Protein AF-A0A920SYR0-F1 (afdb_monomer_lite)

Radius of gyration: 12.25 Å; chains: 1; bounding box: 23×36×31 Å

Secondary structure (DSSP, 8-state):
-HHHHHHHHHHHT-TTSHHHHHHHHHHHHHHTT---HHHHHHHHHHHTTS----HHHHHHHHHHHTS--S-HHHHHHHHHHHHHTSHHHHH-

Sequence (92 aa):
MVQRVNFASEIMGDLDRPGIRKIVDQVKEESGTDDSPETLIDACLTHLGWLDVSDETRSELVKFASRNSSDRDQQVSSLLQLIVSTREYQLI

Foldseek 3Di:
DVVQLVVQLVVLQDCVDPVNVVLLVQLDVQCPPVLQLLSSLCSLCVSLPVQDDDPVLSVVLSVLSPPDDPDSSNSSSVSNSSVCNDPSVVVD

Structure (mmCIF, N/CA/C/O backbone):
data_AF-A0A920SYR0-F1
#
_entry.id   AF-A0A920SYR0-F1
#
loop_
_atom_site.group_PDB
_atom_site.id
_atom_site.type_symbol
_atom_site.label_atom_id
_atom_site.label_alt_id
_atom_site.label_comp_id
_atom_site.label_asym_id
_atom_site.label_entity_id
_atom_site.label_seq_id
_atom_site.pdbx_PDB_ins_code
_atom_site.Cartn_x
_atom_site.Cartn_y
_atom_site.Cartn_z
_atom_site.occupancy
_atom_site.B_iso_or_equiv
_atom_site.auth_seq_id
_atom_site.auth_comp_id
_atom_site.auth_asym_id
_atom_site.auth_atom_id
_atom_site.pdbx_PDB_model_num
ATOM 1 N N . MET A 1 1 ? -1.228 19.873 -5.795 1.00 58.62 1 MET A N 1
ATOM 2 C CA . MET A 1 1 ? -1.227 18.583 -5.064 1.00 58.62 1 MET A CA 1
ATOM 3 C C . MET A 1 1 ? -2.036 17.513 -5.793 1.00 58.62 1 MET A C 1
ATOM 5 O O . MET A 1 1 ? -1.514 16.426 -5.971 1.00 58.62 1 MET A O 1
ATOM 9 N N . VAL A 1 2 ? -3.232 17.825 -6.315 1.00 63.34 2 VAL A N 1
ATOM 10 C CA . VAL A 1 2 ? -4.105 16.846 -7.005 1.00 63.34 2 VAL A CA 1
ATOM 11 C C . VAL A 1 2 ? -3.439 16.139 -8.201 1.00 63.34 2 VAL A C 1
ATOM 13 O O . VAL A 1 2 ? -3.556 14.929 -8.327 1.00 63.34 2 VAL A O 1
ATOM 16 N N . GLN A 1 3 ? -2.664 16.843 -9.038 1.00 62.31 3 GLN A N 1
ATOM 17 C CA . GLN A 1 3 ? -1.974 16.204 -10.175 1.00 62.31 3 GLN A CA 1
ATOM 18 C C . GLN A 1 3 ? -0.929 15.150 -9.766 1.00 62.31 3 GLN A C 1
ATOM 20 O O . GLN A 1 3 ? -0.748 14.183 -10.498 1.00 62.31 3 GLN A O 1
ATOM 25 N N . ARG A 1 4 ? -0.257 15.307 -8.614 1.00 64.88 4 ARG A N 1
ATOM 26 C CA . ARG A 1 4 ? 0.732 14.324 -8.126 1.00 64.88 4 ARG A CA 1
ATOM 27 C C . ARG A 1 4 ? 0.049 13.054 -7.623 1.00 64.88 4 ARG A C 1
ATOM 29 O O . ARG A 1 4 ? 0.528 11.964 -7.906 1.00 64.88 4 ARG A O 1
ATOM 36 N N . VAL A 1 5 ? -1.081 13.213 -6.937 1.00 68.94 5 VAL A N 1
ATOM 37 C CA . VAL A 1 5 ? -1.912 12.105 -6.448 1.00 68.94 5 VAL A CA 1
ATOM 38 C C . VAL A 1 5 ? -2.502 11.317 -7.617 1.00 68.94 5 VAL A C 1
ATOM 40 O O . VAL A 1 5 ? -2.358 10.101 -7.665 1.00 68.94 5 VAL A O 1
ATOM 43 N N . ASN A 1 6 ? -3.081 12.009 -8.603 1.00 67.81 6 ASN A N 1
ATOM 44 C CA . ASN A 1 6 ? -3.657 11.356 -9.779 1.00 67.81 6 ASN A CA 1
ATOM 45 C C . ASN A 1 6 ? -2.593 10.613 -10.591 1.00 67.81 6 ASN A C 1
ATOM 47 O O . ASN A 1 6 ? -2.829 9.480 -10.981 1.00 67.81 6 ASN A O 1
ATOM 51 N N . PHE A 1 7 ? -1.412 11.211 -10.786 1.00 72.38 7 PHE A N 1
ATOM 52 C CA . PHE A 1 7 ? -0.310 10.541 -11.474 1.00 72.38 7 PHE A CA 1
ATOM 53 C C . PHE A 1 7 ? 0.165 9.300 -10.712 1.00 72.38 7 PHE A C 1
ATOM 55 O O . PHE A 1 7 ? 0.245 8.226 -11.293 1.00 72.38 7 PHE A O 1
ATOM 62 N N . ALA A 1 8 ? 0.447 9.415 -9.411 1.00 72.38 8 ALA A N 1
ATOM 63 C CA . ALA A 1 8 ? 0.914 8.278 -8.621 1.00 72.38 8 ALA A CA 1
ATOM 64 C C . ALA A 1 8 ? -0.121 7.143 -8.593 1.00 72.38 8 ALA A C 1
ATOM 66 O O . ALA A 1 8 ? 0.239 5.987 -8.782 1.00 72.38 8 ALA A O 1
ATOM 67 N N . SER A 1 9 ? -1.404 7.474 -8.436 1.00 75.38 9 SER A N 1
ATOM 68 C CA . SER A 1 9 ? -2.485 6.491 -8.476 1.00 75.38 9 SER A CA 1
ATOM 69 C C . SER A 1 9 ? -2.627 5.850 -9.865 1.00 75.38 9 SER A C 1
ATOM 71 O O . SER A 1 9 ? -2.680 4.630 -9.981 1.00 75.38 9 SER A O 1
ATOM 73 N N . GLU A 1 10 ?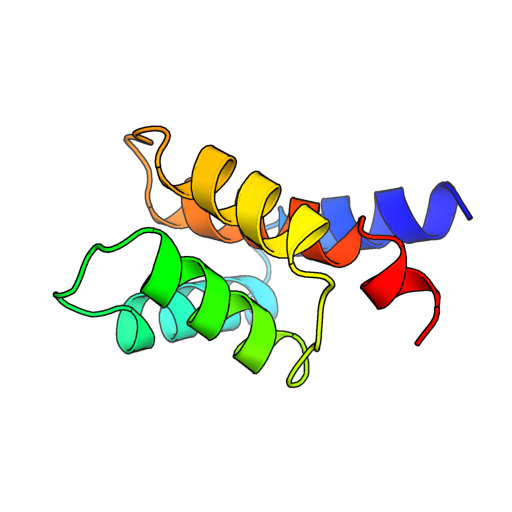 -2.587 6.625 -10.950 1.00 80.75 10 GLU A N 1
ATOM 74 C CA . GLU A 1 10 ? -2.666 6.086 -12.316 1.00 80.75 10 GLU A CA 1
ATOM 75 C C . GLU A 1 10 ? -1.504 5.131 -12.626 1.00 80.75 10 GLU A C 1
ATOM 77 O O . GLU A 1 10 ? -1.728 4.039 -13.139 1.00 80.75 10 GLU A O 1
ATOM 82 N N . ILE A 1 11 ? -0.275 5.489 -12.235 1.00 80.12 11 ILE A N 1
ATOM 83 C CA . ILE A 1 11 ? 0.895 4.625 -12.428 1.00 80.12 11 ILE A CA 1
ATOM 84 C C . ILE A 1 11 ? 0.801 3.347 -11.587 1.00 80.12 11 ILE A C 1
ATOM 86 O O . ILE A 1 11 ? 1.091 2.273 -12.102 1.00 80.12 11 ILE A O 1
ATOM 90 N N . MET A 1 12 ? 0.407 3.440 -10.313 1.00 82.56 12 MET A N 1
ATOM 91 C CA . MET A 1 12 ? 0.334 2.276 -9.415 1.00 82.56 12 MET A CA 1
ATOM 92 C C . MET A 1 12 ? -0.800 1.304 -9.776 1.00 82.56 12 MET A C 1
ATOM 94 O O . MET A 1 12 ? -0.741 0.136 -9.402 1.00 82.56 12 MET A O 1
ATOM 98 N N . GLY A 1 13 ? -1.812 1.766 -10.516 1.00 80.75 13 GLY A N 1
ATOM 99 C CA . GLY A 1 13 ? -2.886 0.920 -11.045 1.00 80.75 13 GLY A CA 1
ATOM 100 C C . GLY A 1 13 ? -2.548 0.191 -12.346 1.00 80.75 13 GLY A C 1
ATOM 101 O O . GLY A 1 13 ? -3.290 -0.702 -12.748 1.00 80.75 13 GLY A O 1
ATOM 102 N N . ASP A 1 14 ? -1.458 0.566 -13.017 1.00 86.31 14 ASP A N 1
ATOM 103 C CA . ASP A 1 14 ? -1.089 0.052 -14.337 1.00 86.31 14 ASP A CA 1
ATOM 104 C C . ASP A 1 14 ? -0.235 -1.225 -14.220 1.00 86.31 14 ASP A C 1
ATOM 106 O O . ASP A 1 14 ? 0.998 -1.193 -14.154 1.00 86.31 14 ASP A O 1
ATOM 110 N N . LEU A 1 15 ? -0.920 -2.373 -14.189 1.00 86.19 15 LEU A N 1
ATOM 111 C CA . LEU A 1 15 ? -0.322 -3.711 -14.085 1.00 86.19 15 LEU A CA 1
ATOM 112 C C . LEU A 1 15 ? 0.405 -4.183 -15.361 1.00 86.19 15 LEU A C 1
ATOM 114 O O . LEU A 1 15 ? 1.074 -5.224 -15.320 1.00 86.19 15 LEU A O 1
ATOM 118 N N . ASP A 1 16 ? 0.296 -3.450 -16.475 1.00 89.19 16 ASP A N 1
ATOM 119 C CA . ASP A 1 16 ? 1.055 -3.721 -17.705 1.00 89.19 16 ASP A CA 1
ATOM 120 C C . ASP A 1 16 ? 2.496 -3.199 -17.604 1.00 89.19 16 ASP A C 1
ATOM 122 O O . ASP A 1 16 ? 3.379 -3.577 -18.383 1.00 89.19 16 ASP A O 1
ATOM 126 N N . ARG A 1 17 ? 2.786 -2.364 -16.598 1.00 89.12 17 ARG A N 1
ATOM 127 C CA . ARG A 1 17 ? 4.144 -1.895 -16.328 1.00 89.12 17 ARG A CA 1
ATOM 128 C C . ARG A 1 17 ? 4.947 -2.976 -15.610 1.00 89.12 17 ARG A C 1
ATOM 130 O O . ARG A 1 17 ? 4.598 -3.352 -14.490 1.00 89.12 17 ARG A O 1
ATOM 137 N N . PRO A 1 18 ? 6.109 -3.392 -16.148 1.00 89.06 18 PRO A N 1
ATOM 138 C CA . PRO A 1 18 ? 6.897 -4.474 -15.558 1.00 89.06 18 PRO A CA 1
ATOM 139 C C . PRO A 1 18 ? 7.389 -4.148 -14.141 1.00 89.06 18 PRO A C 1
ATOM 141 O O . PRO A 1 18 ? 7.516 -5.044 -13.313 1.00 89.06 18 PRO A O 1
ATOM 144 N N . GLY A 1 19 ? 7.637 -2.868 -13.839 1.00 87.81 19 GLY A N 1
ATOM 145 C CA . GLY A 1 19 ? 8.011 -2.432 -12.491 1.00 87.81 19 GLY A CA 1
ATOM 146 C C . GLY A 1 19 ? 6.870 -2.557 -11.480 1.00 87.81 19 GLY A C 1
ATOM 147 O O . GLY A 1 19 ? 7.099 -3.018 -10.368 1.00 87.81 19 GLY A O 1
ATOM 148 N N . ILE A 1 20 ? 5.645 -2.202 -11.877 1.00 88.94 20 ILE A N 1
ATOM 149 C CA . ILE A 1 20 ? 4.461 -2.284 -11.011 1.00 88.94 20 ILE A CA 1
ATOM 150 C C . ILE A 1 20 ? 4.068 -3.738 -10.798 1.00 88.94 20 ILE A C 1
ATOM 152 O O . ILE A 1 20 ? 3.883 -4.151 -9.658 1.00 88.94 20 ILE A O 1
ATOM 156 N N . ARG A 1 21 ? 4.061 -4.542 -11.868 1.00 90.25 21 ARG A N 1
ATOM 157 C CA . ARG A 1 21 ? 3.849 -5.988 -11.765 1.00 90.25 21 ARG A CA 1
ATOM 158 C C . ARG A 1 21 ? 4.841 -6.636 -10.804 1.00 90.25 21 ARG A C 1
ATOM 160 O O . ARG A 1 21 ? 4.428 -7.383 -9.931 1.00 90.25 21 ARG A O 1
ATOM 167 N N . LYS A 1 22 ? 6.124 -6.266 -10.887 1.00 91.62 22 LYS A N 1
ATOM 168 C CA . LYS A 1 22 ? 7.141 -6.759 -9.954 1.00 91.62 22 LYS A CA 1
ATOM 169 C C . LYS A 1 22 ? 6.829 -6.394 -8.499 1.00 91.62 22 LYS A C 1
ATOM 171 O O . LYS A 1 22 ? 6.954 -7.258 -7.645 1.00 91.62 22 LYS A O 1
ATOM 176 N N . ILE A 1 23 ? 6.421 -5.155 -8.213 1.00 90.06 23 ILE A N 1
ATOM 177 C CA . ILE A 1 23 ? 6.049 -4.741 -6.848 1.00 90.06 23 ILE A CA 1
ATOM 178 C C . ILE A 1 23 ? 4.843 -5.545 -6.353 1.00 90.06 23 ILE A C 1
ATOM 180 O O . ILE A 1 23 ? 4.862 -6.048 -5.236 1.00 90.06 23 ILE A O 1
ATOM 184 N N . VAL A 1 24 ? 3.816 -5.702 -7.190 1.00 89.94 24 VAL A N 1
ATOM 185 C CA . VAL A 1 24 ? 2.608 -6.468 -6.852 1.00 89.94 24 VAL A CA 1
ATOM 186 C C . VAL A 1 24 ? 2.942 -7.929 -6.562 1.00 89.94 24 VAL A C 1
ATOM 188 O O . VAL A 1 24 ? 2.484 -8.472 -5.559 1.00 89.94 24 VAL A O 1
ATOM 191 N N . ASP A 1 25 ? 3.774 -8.551 -7.396 1.00 90.81 25 ASP A N 1
ATOM 192 C CA . ASP A 1 25 ? 4.212 -9.932 -7.200 1.00 90.81 25 ASP A CA 1
ATOM 193 C C . ASP A 1 25 ? 5.014 -10.086 -5.898 1.00 90.81 25 ASP A C 1
ATOM 195 O O . ASP A 1 25 ? 4.759 -11.020 -5.142 1.00 90.81 25 ASP A O 1
ATOM 199 N N . GLN A 1 26 ? 5.907 -9.139 -5.585 1.00 89.94 26 GLN A N 1
ATOM 200 C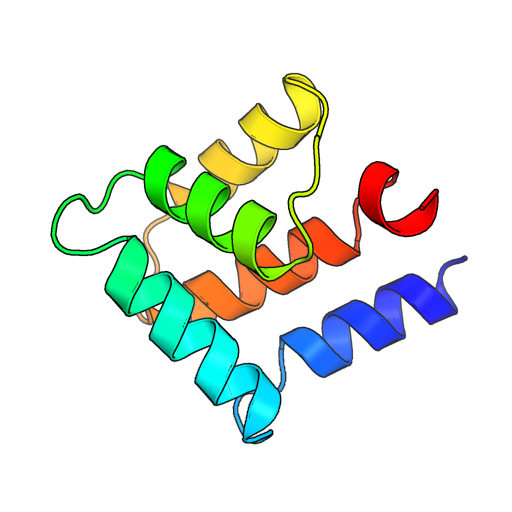 CA . GLN A 1 26 ? 6.675 -9.147 -4.333 1.00 89.94 26 GLN A CA 1
ATOM 201 C C . GLN A 1 26 ? 5.782 -8.978 -3.097 1.00 89.94 26 GLN A C 1
ATOM 203 O O . GLN A 1 26 ? 5.900 -9.754 -2.154 1.00 89.94 26 GLN A O 1
ATOM 208 N N . VAL A 1 27 ? 4.830 -8.037 -3.122 1.00 89.19 27 VAL A N 1
ATOM 209 C CA . VAL A 1 27 ? 3.858 -7.847 -2.030 1.00 89.19 27 VAL A CA 1
ATOM 210 C C . VAL A 1 27 ? 3.033 -9.117 -1.804 1.00 89.19 27 VAL A C 1
ATOM 212 O O . VAL A 1 27 ? 2.759 -9.497 -0.665 1.00 89.19 27 VAL A O 1
ATOM 215 N N . LYS A 1 28 ? 2.624 -9.799 -2.880 1.00 87.69 28 LYS A N 1
ATOM 216 C CA . LYS A 1 28 ? 1.885 -11.067 -2.791 1.00 87.69 28 LYS A CA 1
ATOM 217 C C . LYS A 1 28 ? 2.740 -12.195 -2.218 1.00 87.69 28 LYS A C 1
ATOM 219 O O . LYS A 1 28 ? 2.231 -13.005 -1.451 1.00 87.69 28 LYS A O 1
ATOM 224 N N . GLU A 1 29 ? 4.014 -12.252 -2.588 1.00 87.38 29 GLU A N 1
ATOM 225 C CA . GLU A 1 29 ? 4.957 -13.246 -2.076 1.00 87.38 29 GLU A CA 1
ATOM 226 C C . GLU A 1 29 ? 5.252 -13.028 -0.582 1.00 87.38 29 GLU A C 1
ATOM 228 O O . GLU A 1 29 ? 5.229 -13.991 0.184 1.00 87.38 29 GLU A O 1
ATOM 233 N N . GLU A 1 30 ? 5.435 -11.775 -0.149 1.00 84.00 30 GLU A N 1
ATOM 234 C CA . GLU A 1 30 ? 5.671 -11.412 1.258 1.00 84.00 30 GLU A CA 1
ATOM 235 C C . GLU A 1 30 ? 4.433 -11.584 2.145 1.00 84.00 30 GLU A C 1
ATOM 237 O O . GLU A 1 30 ? 4.554 -12.051 3.277 1.00 84.00 30 GLU A O 1
ATOM 242 N N . SER A 1 31 ? 3.240 -11.246 1.642 1.00 77.56 31 SER A N 1
ATOM 243 C CA . SER A 1 31 ? 1.990 -11.482 2.383 1.00 77.56 31 SER A CA 1
ATOM 244 C C . SER A 1 31 ? 1.664 -12.974 2.523 1.00 77.56 31 SER A C 1
ATOM 246 O O . SER A 1 31 ? 1.042 -13.377 3.504 1.00 77.56 31 SER A O 1
ATOM 248 N N . GLY A 1 32 ? 2.162 -13.817 1.613 1.00 69.06 32 GLY A N 1
ATOM 249 C CA . GLY A 1 32 ? 2.185 -15.269 1.775 1.00 69.06 32 GLY A CA 1
ATOM 250 C C . GLY A 1 32 ? 0.817 -15.900 2.076 1.00 69.06 32 GLY A C 1
ATOM 251 O O . GLY A 1 32 ? -0.229 -15.439 1.619 1.00 69.06 32 GLY A O 1
ATOM 252 N N . THR A 1 33 ? 0.839 -17.004 2.831 1.00 57.12 33 THR A N 1
ATOM 253 C CA . THR A 1 33 ? -0.348 -17.770 3.271 1.00 57.12 33 THR A CA 1
ATOM 254 C C . THR A 1 33 ? -1.121 -17.080 4.401 1.00 57.12 33 THR A C 1
ATOM 256 O O . THR A 1 33 ? -2.258 -17.456 4.689 1.00 57.12 33 THR A O 1
ATOM 259 N N . ASP A 1 34 ? -0.502 -16.099 5.062 1.00 59.19 34 ASP A N 1
ATOM 260 C CA . ASP A 1 34 ? -1.116 -15.302 6.120 1.00 59.19 34 ASP A CA 1
ATOM 261 C C . ASP A 1 34 ? -1.889 -14.156 5.451 1.00 59.19 34 ASP A C 1
ATOM 263 O O . ASP A 1 34 ? -1.439 -13.017 5.360 1.00 59.19 34 ASP A O 1
ATOM 267 N N . ASP A 1 35 ? -3.057 -14.506 4.904 1.00 67.62 35 ASP A N 1
ATOM 268 C CA . ASP A 1 35 ? -3.965 -13.641 4.130 1.00 67.62 35 ASP A CA 1
ATOM 269 C C . ASP A 1 35 ? -4.664 -12.581 5.014 1.00 67.62 35 ASP A C 1
ATOM 271 O O . ASP A 1 35 ? -5.831 -12.229 4.816 1.00 67.62 35 ASP A O 1
ATOM 275 N N . SER A 1 36 ? -3.975 -12.110 6.059 1.00 84.62 36 SER A N 1
ATOM 276 C CA . SER A 1 36 ? -4.494 -11.078 6.938 1.00 84.62 36 SER A CA 1
ATOM 277 C C . SER A 1 36 ? -4.402 -9.715 6.236 1.00 84.62 36 SER A C 1
ATOM 279 O O . SER A 1 36 ? -3.377 -9.382 5.623 1.00 84.62 36 SER A O 1
ATOM 281 N N . PRO A 1 37 ? -5.466 -8.899 6.302 1.00 87.25 37 PRO A N 1
ATOM 282 C CA . PRO A 1 37 ? -5.448 -7.533 5.796 1.00 87.25 37 PRO A CA 1
ATOM 283 C C . PRO A 1 37 ? -4.275 -6.712 6.346 1.00 87.25 37 PRO A C 1
ATOM 285 O O . PRO A 1 37 ? -3.705 -5.904 5.624 1.00 87.25 37 PRO A O 1
ATOM 288 N N . GLU A 1 38 ? -3.890 -6.930 7.601 1.00 89.31 38 GLU A N 1
ATOM 289 C CA . GLU A 1 38 ? -2.786 -6.251 8.273 1.00 89.31 38 GLU A CA 1
ATOM 290 C C . GLU A 1 38 ? -1.433 -6.565 7.626 1.00 89.31 38 GLU A C 1
ATOM 292 O O . GLU A 1 38 ? -0.712 -5.634 7.265 1.00 89.31 38 GLU A O 1
ATOM 297 N N . THR A 1 39 ? -1.121 -7.847 7.406 1.00 88.44 39 THR A N 1
ATOM 298 C CA . THR A 1 39 ? 0.128 -8.269 6.749 1.00 88.44 39 THR A CA 1
ATOM 299 C C . THR A 1 39 ? 0.215 -7.714 5.327 1.00 88.44 39 THR A C 1
ATOM 301 O O . THR A 1 39 ? 1.280 -7.285 4.881 1.00 88.44 39 THR A O 1
ATOM 304 N N . LEU A 1 40 ? -0.917 -7.660 4.617 1.00 89.06 40 LEU A N 1
ATOM 305 C CA . LEU A 1 40 ? -0.980 -7.090 3.274 1.00 89.06 40 LEU A CA 1
ATOM 306 C C . LEU A 1 40 ? -0.656 -5.588 3.263 1.00 89.06 40 LEU A C 1
ATOM 308 O O . LEU A 1 40 ? 0.062 -5.122 2.374 1.00 89.06 40 LEU A O 1
ATOM 312 N N . ILE A 1 41 ? -1.165 -4.830 4.241 1.00 90.88 41 ILE A N 1
ATOM 313 C CA . ILE A 1 41 ? -0.848 -3.403 4.383 1.00 90.88 41 ILE A CA 1
ATOM 314 C C . ILE A 1 41 ? 0.628 -3.205 4.720 1.00 90.88 41 ILE A C 1
ATOM 316 O O . ILE A 1 41 ? 1.282 -2.375 4.086 1.00 90.88 41 ILE A O 1
ATOM 320 N N . ASP A 1 42 ? 1.167 -3.978 5.659 1.00 90.38 42 ASP A N 1
ATOM 321 C CA . ASP A 1 42 ? 2.562 -3.843 6.087 1.00 90.38 42 ASP A CA 1
ATOM 322 C C . ASP A 1 42 ? 3.541 -4.137 4.929 1.00 90.38 42 ASP A C 1
ATOM 324 O O . ASP A 1 42 ? 4.510 -3.395 4.728 1.00 90.38 42 ASP A O 1
ATOM 328 N N . ALA A 1 43 ? 3.243 -5.137 4.091 1.00 90.25 43 ALA A N 1
ATOM 329 C CA . ALA A 1 43 ? 4.005 -5.418 2.871 1.00 90.25 43 ALA A CA 1
ATOM 330 C C . ALA A 1 43 ? 3.943 -4.245 1.872 1.00 90.25 43 ALA A C 1
ATOM 332 O O . ALA A 1 43 ? 4.970 -3.795 1.356 1.00 90.25 43 ALA A O 1
ATOM 333 N N . CYS A 1 44 ? 2.754 -3.675 1.635 1.00 90.44 44 CYS A N 1
ATOM 334 C CA . CYS A 1 44 ? 2.607 -2.521 0.741 1.00 90.44 44 CYS A CA 1
ATOM 335 C C . CYS A 1 44 ? 3.416 -1.300 1.220 1.00 90.44 44 CYS A C 1
ATOM 337 O O . CYS A 1 44 ? 4.092 -0.652 0.418 1.00 90.44 44 CYS A O 1
ATOM 339 N N . LEU A 1 45 ? 3.371 -0.986 2.520 1.00 90.69 45 LEU A N 1
ATOM 340 C CA . LEU A 1 45 ? 4.103 0.142 3.113 1.00 90.69 45 LEU A CA 1
ATOM 341 C C . LEU A 1 45 ? 5.624 -0.055 3.040 1.00 90.69 45 LEU A C 1
ATOM 343 O O . LEU A 1 45 ? 6.360 0.894 2.757 1.00 90.69 45 LEU A O 1
ATOM 347 N N . THR A 1 46 ? 6.092 -1.291 3.228 1.00 90.06 46 THR A N 1
ATOM 348 C CA . THR A 1 46 ? 7.510 -1.662 3.110 1.00 90.06 46 THR A CA 1
ATOM 349 C C . THR A 1 46 ? 8.020 -1.428 1.689 1.00 90.06 46 THR A C 1
ATOM 351 O O . THR A 1 46 ? 9.016 -0.725 1.489 1.00 90.06 46 THR A O 1
ATOM 354 N N . HIS A 1 47 ? 7.292 -1.924 0.685 1.00 87.75 47 HIS A N 1
ATOM 355 C CA . HIS A 1 47 ? 7.662 -1.783 -0.725 1.00 87.75 47 HIS A CA 1
ATOM 356 C C . HIS A 1 47 ? 7.586 -0.346 -1.257 1.00 87.75 47 HIS A C 1
ATOM 358 O O . HIS A 1 47 ? 8.294 -0.009 -2.207 1.00 87.75 47 HIS A O 1
ATOM 364 N N . LEU A 1 48 ? 6.783 0.519 -0.633 1.00 86.62 48 LEU A N 1
ATOM 365 C CA . LEU A 1 48 ? 6.703 1.945 -0.963 1.00 86.62 48 LEU A CA 1
ATOM 366 C C . LEU A 1 48 ? 7.765 2.809 -0.265 1.00 86.62 48 LEU A C 1
ATOM 368 O O . LEU A 1 48 ? 7.741 4.031 -0.408 1.00 86.62 48 LEU A O 1
ATOM 372 N N . GLY A 1 49 ? 8.727 2.185 0.422 1.00 85.81 49 GLY A N 1
ATOM 373 C CA . GLY A 1 49 ? 9.859 2.872 1.042 1.00 85.81 49 GLY A CA 1
ATOM 374 C C . GLY A 1 49 ? 9.779 2.951 2.561 1.00 85.81 49 GLY A C 1
ATOM 375 O O . GLY A 1 49 ? 10.246 3.937 3.122 1.00 85.81 49 GLY A O 1
ATOM 376 N N . TRP A 1 50 ? 9.223 1.921 3.212 1.00 86.38 50 TRP A N 1
ATOM 377 C CA . TRP A 1 50 ? 9.097 1.846 4.674 1.00 86.38 50 TRP A CA 1
ATOM 378 C C . TRP A 1 50 ? 8.294 3.024 5.229 1.00 86.38 50 TRP A C 1
ATOM 380 O O . TRP A 1 50 ? 8.728 3.740 6.131 1.00 86.38 50 TRP A O 1
ATOM 390 N N . LEU A 1 51 ? 7.129 3.250 4.625 1.00 87.56 51 LEU A N 1
ATOM 391 C CA . LEU A 1 51 ? 6.270 4.366 4.981 1.00 87.56 51 LEU A CA 1
ATOM 392 C C . LEU A 1 51 ? 5.650 4.158 6.367 1.00 87.56 51 LEU A C 1
ATOM 394 O O . LEU A 1 51 ? 4.904 3.203 6.575 1.00 87.56 51 LEU A O 1
ATOM 398 N N . ASP A 1 52 ? 5.905 5.099 7.272 1.00 87.06 52 ASP A N 1
ATOM 399 C CA . ASP A 1 52 ? 5.193 5.204 8.543 1.00 87.06 52 ASP A CA 1
ATOM 400 C C . ASP A 1 52 ? 3.924 6.047 8.342 1.00 87.06 52 ASP A C 1
ATOM 402 O O . ASP A 1 52 ? 3.979 7.177 7.844 1.00 87.06 52 ASP A O 1
ATOM 406 N N . VAL A 1 53 ? 2.771 5.473 8.676 1.00 88.69 53 VAL A N 1
ATOM 407 C CA . VAL A 1 53 ? 1.458 6.114 8.545 1.00 88.69 53 VAL A CA 1
ATOM 408 C C . VAL A 1 53 ? 0.789 6.187 9.906 1.00 88.69 53 VAL A C 1
ATOM 410 O O . VAL A 1 53 ? 1.006 5.339 10.767 1.00 88.69 53 VAL A O 1
ATOM 413 N N . SER A 1 54 ? -0.075 7.182 10.097 1.00 91.69 54 SER A N 1
ATOM 414 C CA . SER A 1 54 ? -0.837 7.286 11.343 1.00 91.69 54 SER A CA 1
ATOM 415 C C . SER A 1 54 ? -1.732 6.059 11.577 1.00 91.69 54 SER A C 1
ATOM 417 O O . SER A 1 54 ? -2.194 5.423 10.626 1.00 91.69 54 SER A O 1
ATOM 419 N N . ASP A 1 55 ? -2.049 5.764 12.843 1.00 90.81 55 ASP A N 1
ATOM 420 C CA . ASP A 1 55 ? -2.968 4.673 13.207 1.00 90.81 55 ASP A CA 1
ATOM 421 C C . ASP A 1 55 ? -4.341 4.811 12.528 1.00 90.81 55 ASP A C 1
ATOM 423 O O . ASP A 1 55 ? -4.963 3.815 12.154 1.00 90.81 55 ASP A O 1
ATOM 427 N N . GLU A 1 56 ? -4.806 6.050 12.334 1.00 91.00 56 GLU A N 1
ATOM 428 C CA . GLU A 1 56 ? -6.047 6.353 11.618 1.00 91.00 56 GLU A CA 1
ATOM 429 C C . GLU A 1 56 ? -5.952 5.925 10.148 1.00 91.00 56 GLU A C 1
ATOM 431 O O . GLU A 1 56 ? -6.779 5.136 9.681 1.00 91.00 56 GLU A O 1
ATOM 436 N N . THR A 1 57 ? -4.903 6.361 9.441 1.00 90.12 57 THR A N 1
ATOM 437 C CA . THR A 1 57 ? -4.641 5.961 8.051 1.00 90.12 57 THR A CA 1
ATOM 438 C C . THR A 1 57 ? -4.489 4.445 7.939 1.00 90.12 57 THR A C 1
ATOM 440 O O . THR A 1 5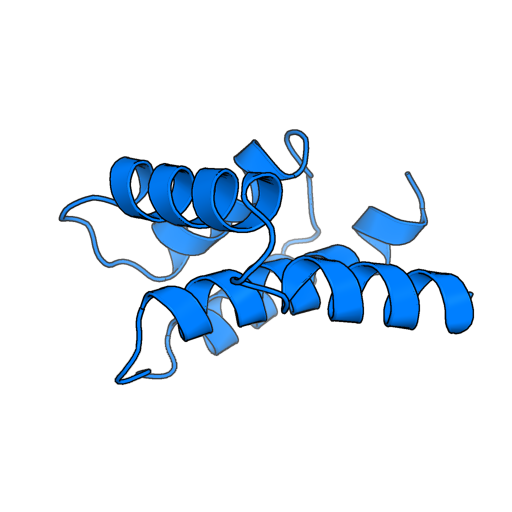7 ? -5.117 3.826 7.078 1.00 90.12 57 THR A O 1
ATOM 443 N N . ARG A 1 58 ? -3.725 3.816 8.842 1.00 91.88 58 ARG A N 1
ATOM 444 C CA . ARG A 1 58 ? -3.546 2.358 8.866 1.00 91.88 58 ARG A CA 1
ATOM 445 C C . ARG A 1 58 ? -4.877 1.632 9.054 1.00 91.88 58 ARG A C 1
ATOM 447 O O . ARG A 1 58 ? -5.146 0.669 8.341 1.00 91.88 58 ARG A O 1
ATOM 454 N N . SER A 1 59 ? -5.732 2.101 9.963 1.00 91.38 59 SER A N 1
ATOM 455 C CA . SER A 1 59 ? -7.051 1.504 10.201 1.00 91.38 59 SER A CA 1
ATOM 456 C C . SER A 1 59 ? -7.931 1.540 8.950 1.00 91.38 59 SER A C 1
ATOM 458 O O . SER A 1 59 ? -8.558 0.535 8.611 1.00 91.38 59 SER A O 1
ATOM 460 N N . GLU A 1 60 ? -7.954 2.659 8.223 1.00 90.44 60 GLU A N 1
ATOM 461 C CA . GLU A 1 60 ? -8.723 2.777 6.979 1.00 90.44 60 GLU A CA 1
ATOM 462 C C . GLU A 1 60 ? -8.162 1.891 5.856 1.00 90.44 60 GLU A C 1
ATOM 464 O O . GLU A 1 60 ? -8.934 1.248 5.139 1.00 90.44 60 GLU A O 1
ATOM 469 N N . LEU A 1 61 ? -6.834 1.775 5.743 1.00 90.62 61 LEU A N 1
ATOM 470 C CA . LEU A 1 61 ? -6.181 0.862 4.799 1.00 90.62 61 LEU A CA 1
ATOM 471 C C . LEU A 1 61 ? -6.546 -0.603 5.085 1.00 90.62 61 LEU A C 1
ATOM 473 O O . LEU A 1 61 ? -6.938 -1.330 4.173 1.00 90.62 61 LEU A O 1
ATOM 477 N N . VAL A 1 62 ? -6.508 -1.027 6.351 1.00 91.75 62 VAL A N 1
ATOM 478 C CA . VAL A 1 62 ? -6.889 -2.388 6.777 1.00 91.75 62 VAL A CA 1
ATOM 479 C C . VAL A 1 62 ? -8.380 -2.654 6.522 1.00 91.75 62 VAL A C 1
ATOM 481 O O . VAL A 1 62 ? -8.760 -3.707 5.999 1.00 91.75 62 VAL A O 1
ATOM 484 N N . LYS A 1 63 ? -9.258 -1.680 6.800 1.00 89.56 63 LYS A N 1
ATOM 485 C CA . LYS A 1 63 ? -10.690 -1.764 6.450 1.00 89.56 63 LYS A CA 1
ATOM 486 C C . LYS A 1 63 ? -10.919 -1.882 4.946 1.00 89.56 63 LYS A C 1
ATOM 488 O O . LYS A 1 63 ? -11.894 -2.502 4.530 1.00 89.56 63 LYS A O 1
ATOM 493 N N . PHE A 1 64 ? -10.064 -1.282 4.124 1.00 86.69 64 PHE A N 1
ATOM 494 C CA . PHE A 1 64 ? -10.134 -1.440 2.677 1.00 86.69 64 PHE A CA 1
ATOM 495 C C . PHE A 1 64 ? -9.632 -2.824 2.244 1.00 86.69 64 PHE A C 1
ATOM 497 O O . PHE A 1 64 ? -10.323 -3.501 1.490 1.00 86.69 64 PHE A O 1
ATOM 504 N N . ALA A 1 65 ? -8.490 -3.275 2.773 1.00 87.56 65 ALA A N 1
ATOM 505 C CA . ALA A 1 65 ? -7.890 -4.578 2.473 1.00 87.56 65 ALA A CA 1
ATOM 506 C C . ALA A 1 65 ? -8.768 -5.769 2.893 1.00 87.56 65 ALA A C 1
ATOM 508 O O . ALA A 1 65 ? -8.753 -6.803 2.235 1.00 87.56 65 ALA A O 1
ATOM 509 N N . SER A 1 66 ? -9.566 -5.620 3.954 1.00 86.19 66 SER A N 1
ATOM 510 C CA . SER A 1 66 ? -10.529 -6.639 4.404 1.00 86.19 66 SER A CA 1
ATOM 511 C C . SER A 1 66 ? -11.748 -6.798 3.488 1.00 86.19 66 SER A C 1
ATOM 513 O O . SER A 1 66 ? -12.526 -7.743 3.648 1.00 86.19 66 SER A O 1
ATOM 515 N N . ARG A 1 67 ? -11.944 -5.905 2.509 1.00 82.69 67 ARG A N 1
ATOM 516 C CA . ARG A 1 67 ? -12.991 -6.079 1.499 1.00 82.69 67 ARG 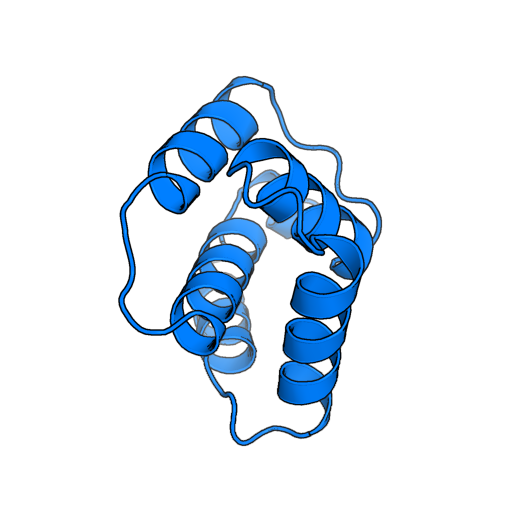A CA 1
ATOM 517 C C . ARG A 1 67 ? -12.544 -7.156 0.519 1.00 82.69 67 ARG A C 1
ATOM 519 O O . ARG A 1 67 ? -11.551 -6.991 -0.179 1.00 82.69 67 ARG A O 1
ATOM 526 N N . ASN A 1 68 ? -13.309 -8.244 0.460 1.00 61.38 68 ASN A N 1
ATOM 527 C CA . ASN A 1 68 ? -13.048 -9.351 -0.455 1.00 61.38 68 ASN A CA 1
ATOM 528 C C . ASN A 1 68 ? -12.961 -8.846 -1.899 1.00 61.38 68 ASN A C 1
ATOM 530 O O . ASN A 1 68 ? -13.928 -8.286 -2.422 1.00 61.38 68 ASN A O 1
ATOM 534 N N . SER A 1 69 ? -11.821 -9.083 -2.541 1.00 67.19 69 SER A N 1
ATOM 535 C CA . SER A 1 69 ? -11.659 -8.884 -3.971 1.00 67.19 69 SER A CA 1
ATOM 536 C C . SER A 1 69 ? -11.410 -10.240 -4.627 1.00 67.19 69 SER A C 1
ATOM 538 O O . SER A 1 69 ? -10.654 -11.071 -4.129 1.00 67.19 69 SER A O 1
ATOM 540 N N . SER A 1 70 ? -12.089 -10.495 -5.740 1.00 73.19 70 SER A N 1
ATOM 541 C CA . SER A 1 70 ? -11.909 -11.721 -6.524 1.00 73.19 70 SER A CA 1
ATOM 542 C C . SER A 1 70 ? -10.614 -11.721 -7.347 1.00 73.19 70 SER A C 1
ATOM 544 O O . SER A 1 70 ? -10.288 -12.735 -7.957 1.00 73.19 70 SER A O 1
ATOM 546 N N . ASP A 1 71 ? -9.884 -10.602 -7.362 1.00 85.88 71 ASP A N 1
ATOM 547 C CA . ASP A 1 71 ? -8.632 -10.421 -8.090 1.00 85.88 71 ASP A CA 1
ATOM 548 C C . ASP A 1 71 ? -7.566 -9.829 -7.159 1.00 85.88 71 ASP A C 1
ATOM 550 O O . ASP A 1 71 ? -7.591 -8.645 -6.816 1.00 85.88 71 ASP A O 1
ATOM 554 N N . ARG A 1 72 ? -6.617 -10.681 -6.757 1.00 84.19 72 ARG A N 1
ATOM 555 C CA . ARG A 1 72 ? -5.545 -10.328 -5.821 1.00 84.19 72 ARG A CA 1
ATOM 556 C C . ARG A 1 72 ? -4.588 -9.287 -6.412 1.00 84.19 72 ARG A C 1
ATOM 558 O O . ARG A 1 72 ? -4.108 -8.441 -5.662 1.00 84.19 72 ARG A O 1
ATOM 565 N N . ASP A 1 73 ? -4.329 -9.313 -7.722 1.00 87.38 73 ASP A N 1
ATOM 566 C CA . ASP A 1 73 ? -3.462 -8.319 -8.375 1.00 87.38 73 ASP A CA 1
ATOM 567 C C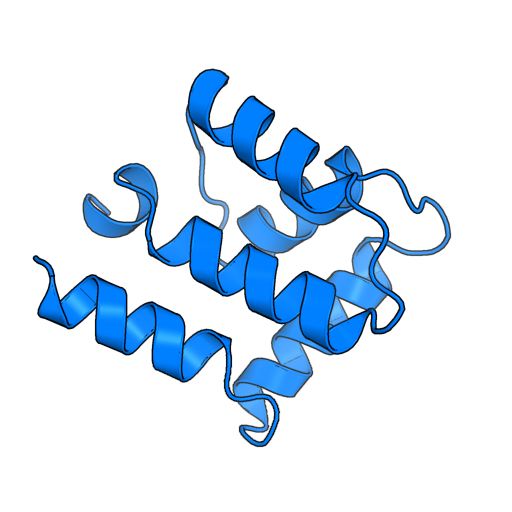 . ASP A 1 73 ? -4.129 -6.943 -8.297 1.00 87.38 73 ASP A C 1
ATOM 569 O O . ASP A 1 73 ? -3.499 -5.954 -7.913 1.00 87.38 73 ASP A O 1
ATOM 573 N N . GLN A 1 74 ? -5.434 -6.901 -8.580 1.00 84.75 74 GLN A N 1
ATOM 574 C CA . GLN A 1 74 ? -6.226 -5.680 -8.491 1.00 84.75 74 GLN A CA 1
ATOM 575 C C . GLN A 1 74 ? -6.375 -5.180 -7.046 1.00 84.75 74 GLN A C 1
ATOM 577 O O . GLN A 1 74 ? -6.427 -3.971 -6.812 1.00 84.75 74 GLN A O 1
ATOM 582 N N . GLN A 1 75 ? -6.432 -6.082 -6.063 1.00 86.88 75 GLN A N 1
ATOM 583 C CA . GLN A 1 75 ? -6.456 -5.714 -4.645 1.00 86.88 75 GLN A CA 1
ATOM 584 C C . GLN A 1 75 ? -5.199 -4.950 -4.250 1.00 86.88 75 GLN A C 1
ATOM 586 O O . GLN A 1 75 ? -5.280 -3.877 -3.653 1.00 86.88 75 GLN A O 1
A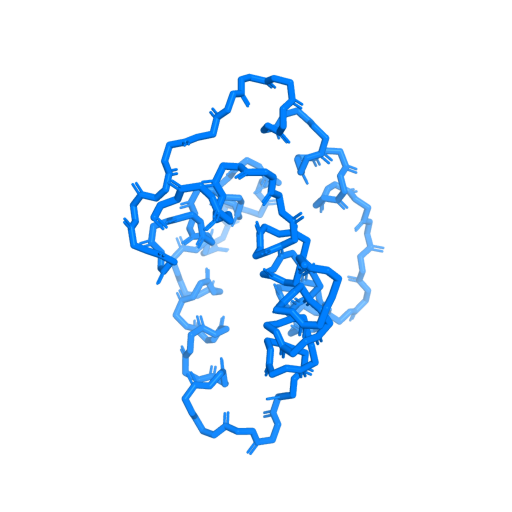TOM 591 N N . VAL A 1 76 ? -4.040 -5.517 -4.591 1.00 88.81 76 VAL A N 1
ATOM 592 C CA . VAL A 1 76 ? -2.739 -4.952 -4.241 1.00 88.81 76 VAL A CA 1
ATOM 593 C C . VAL A 1 76 ? -2.529 -3.637 -4.973 1.00 88.81 76 VAL A C 1
ATOM 595 O O . VAL A 1 76 ? -2.151 -2.654 -4.341 1.00 88.81 76 VAL A O 1
ATOM 598 N N . SER A 1 77 ? -2.843 -3.569 -6.270 1.00 88.81 77 SER A N 1
ATOM 599 C CA . SER A 1 77 ? -2.732 -2.314 -7.022 1.00 88.81 77 SER A CA 1
ATOM 600 C C . SER A 1 77 ? -3.612 -1.217 -6.417 1.00 88.81 77 SER A C 1
ATOM 602 O O . SER A 1 77 ? -3.134 -0.110 -6.177 1.00 88.81 77 SER A O 1
ATOM 604 N N . SER A 1 78 ? -4.857 -1.536 -6.052 1.00 87.44 78 SER A N 1
ATOM 605 C CA . SER A 1 78 ? -5.785 -0.582 -5.425 1.00 87.44 78 SER A CA 1
ATOM 606 C C . SER A 1 78 ? -5.294 -0.096 -4.055 1.00 87.44 78 SER A C 1
ATOM 608 O O . SER A 1 78 ? -5.475 1.070 -3.703 1.00 87.44 78 SER A O 1
ATOM 610 N N . LEU A 1 79 ? -4.645 -0.967 -3.277 1.00 89.69 79 LEU A N 1
ATOM 611 C CA . LEU A 1 79 ? -4.033 -0.593 -2.002 1.00 89.69 79 LEU A CA 1
ATOM 612 C C . LEU A 1 79 ? -2.831 0.329 -2.194 1.00 89.69 79 LEU A C 1
ATOM 614 O O . LEU A 1 79 ? -2.749 1.362 -1.530 1.00 89.69 79 LEU A O 1
ATOM 618 N N . LEU A 1 80 ? -1.943 0.015 -3.138 1.00 89.81 80 LEU A N 1
ATOM 619 C CA . LEU A 1 80 ? -0.813 0.879 -3.485 1.00 89.81 80 LEU A CA 1
ATOM 620 C C . LEU A 1 80 ? -1.303 2.260 -3.940 1.00 89.81 80 LEU A C 1
ATOM 622 O O . LEU A 1 80 ? -0.783 3.274 -3.480 1.00 89.81 80 LEU A O 1
ATOM 626 N N . GLN A 1 81 ? -2.351 2.308 -4.769 1.00 88.81 81 GLN A N 1
ATOM 627 C CA . GLN A 1 81 ? -3.011 3.546 -5.196 1.00 88.81 81 GLN A CA 1
ATOM 628 C C . GLN A 1 81 ? -3.539 4.376 -4.020 1.00 88.81 81 GLN A C 1
ATOM 630 O O . GLN A 1 81 ? -3.385 5.603 -3.998 1.00 88.81 81 GLN A O 1
ATOM 635 N N . LEU A 1 82 ? -4.159 3.722 -3.037 1.00 88.19 82 LEU A N 1
ATOM 636 C CA . LEU A 1 82 ? -4.685 4.390 -1.853 1.00 88.19 82 LEU A CA 1
ATOM 637 C C . LEU A 1 82 ? -3.548 4.944 -0.986 1.00 88.19 82 LEU A C 1
ATOM 639 O O . LEU A 1 82 ? -3.608 6.108 -0.592 1.00 88.19 82 LEU A O 1
ATOM 643 N N . ILE A 1 83 ? -2.482 4.165 -0.774 1.00 89.44 83 ILE A N 1
ATOM 644 C CA . ILE A 1 83 ? -1.312 4.571 0.018 1.00 89.44 83 ILE A CA 1
ATOM 645 C C . ILE A 1 83 ? -0.611 5.777 -0.611 1.00 89.44 83 ILE A C 1
ATOM 647 O O . ILE A 1 83 ? -0.368 6.762 0.084 1.00 89.44 83 ILE A O 1
ATOM 651 N N . VAL A 1 84 ? -0.347 5.774 -1.923 1.00 88.44 84 VAL A N 1
ATOM 652 C CA . VAL A 1 84 ? 0.309 6.925 -2.582 1.00 88.44 84 VAL A CA 1
ATOM 653 C C . VAL A 1 84 ? -0.560 8.188 -2.602 1.00 88.44 84 VAL A C 1
ATOM 655 O O . VAL A 1 84 ? -0.061 9.292 -2.837 1.00 88.44 84 VAL A O 1
ATOM 658 N N . SER A 1 85 ? -1.859 8.038 -2.342 1.00 85.88 85 SER A N 1
ATOM 659 C CA . SER A 1 85 ? -2.818 9.138 -2.224 1.00 85.88 85 SER A CA 1
ATOM 660 C C . SER A 1 85 ? -2.939 9.689 -0.797 1.00 85.88 85 SER A C 1
ATOM 662 O O . SER A 1 85 ? -3.585 10.722 -0.606 1.00 85.88 85 SER A O 1
ATOM 664 N N . THR A 1 86 ? -2.324 9.039 0.199 1.00 86.94 86 THR A N 1
ATOM 665 C CA . THR A 1 86 ? -2.316 9.506 1.597 1.00 86.94 86 THR A CA 1
ATOM 666 C C . THR A 1 86 ? -1.532 10.807 1.752 1.00 86.94 86 THR A C 1
ATOM 668 O O . THR A 1 86 ? -0.658 11.143 0.947 1.00 86.94 86 THR A O 1
ATOM 671 N N . ARG A 1 87 ? -1.840 11.570 2.808 1.00 83.31 87 ARG A N 1
ATOM 672 C CA . ARG A 1 87 ? -1.094 12.799 3.113 1.00 83.31 87 ARG A CA 1
ATOM 673 C C . ARG A 1 87 ? 0.351 12.486 3.463 1.00 83.31 87 ARG A C 1
ATOM 675 O O . ARG A 1 87 ? 1.235 13.210 3.026 1.00 83.31 87 ARG A O 1
ATOM 682 N N . GLU A 1 88 ? 0.566 11.415 4.208 1.00 83.69 88 GLU A N 1
ATOM 683 C CA . GLU A 1 88 ? 1.863 10.938 4.662 1.00 83.69 88 GLU A CA 1
ATOM 684 C C . GLU A 1 88 ? 2.793 10.700 3.472 1.00 83.69 88 GLU A C 1
ATOM 686 O O . GLU A 1 88 ? 3.884 11.259 3.453 1.00 83.69 88 GLU A O 1
ATOM 691 N N . TYR A 1 89 ? 2.324 10.023 2.417 1.00 82.19 89 TYR A N 1
ATOM 692 C CA . TYR A 1 89 ? 3.119 9.816 1.202 1.00 82.19 89 TYR A CA 1
ATOM 693 C C . TYR A 1 89 ? 3.404 11.106 0.413 1.00 82.19 89 TYR A C 1
ATOM 695 O O . TYR A 1 89 ? 4.440 11.246 -0.232 1.00 82.19 89 TYR A O 1
ATOM 703 N N . GLN A 1 90 ? 2.487 12.074 0.440 1.00 77.81 90 GLN A N 1
ATOM 704 C CA . GLN A 1 90 ? 2.646 13.338 -0.292 1.00 77.81 90 GLN A CA 1
ATOM 705 C C . GLN A 1 90 ? 3.536 14.362 0.430 1.00 77.81 90 GLN A C 1
ATOM 707 O O . GLN A 1 90 ? 3.973 15.327 -0.208 1.00 77.81 90 GLN A O 1
ATOM 712 N N . LEU A 1 91 ? 3.749 14.183 1.737 1.00 79.19 91 LEU A N 1
ATOM 713 C CA . LEU A 1 91 ? 4.545 15.058 2.601 1.00 79.19 91 LEU A CA 1
ATOM 714 C C . LEU A 1 91 ? 6.003 14.602 2.761 1.00 79.19 91 LEU A C 1
ATOM 716 O O . LEU A 1 91 ? 6.783 15.363 3.336 1.00 79.19 91 LEU A O 1
ATOM 720 N N . ILE A 1 92 ? 6.352 13.410 2.255 1.00 69.44 92 ILE A N 1
ATOM 721 C CA . ILE A 1 92 ? 7.745 12.952 2.118 1.00 69.44 92 ILE A CA 1
ATOM 722 C C . ILE A 1 92 ? 8.502 13.832 1.116 1.00 69.44 92 ILE A C 1
ATOM 724 O O . ILE A 1 92 ? 7.913 14.203 0.067 1.00 69.44 92 ILE A O 1
#

pLDDT: mean 83.59, std 8.98, range [57.12, 91.88]